Protein AF-A0ABD0YH45-F1 (afdb_monomer_lite)

Foldseek 3Di:
DDDDDDPDDPPPPPPPPPPVPVPPPLPDDADDDVLQVVLLVVLVVLQCVLPVDPAQDPSLVVSVVVLLCLLVVVPSPSVSSLVNRDLCNLLSSCVRPLVPDDLVSLVSSFDPVDPVRVVSSVVSVVVSVVVVPPDPD

Organism: NCBI:txid642074

Radius of gyration: 19.39 Å; chains: 1; bounding box: 60×41×47 Å

pLDDT: mean 80.05, std 20.3, range [32.75, 96.88]

InterPro domains:
  IPR021429 Mediator complex, subunit Med24, [PF11277] (23-126)
  IPR021429 Mediator complex, subunit Med24, [PTHR12898] (26-126)

Secondary structure (DSSP, 8-state):
------S-------------------SSPPPPHHHHHHHHHHHHHHHHHHHH-SS--HHHHHHHHHHHHHHHH-GGGHHHHTTT--HHHHHHHHHH-GGG--HHHHHHHS-TTSHHHHHHHHHHHHHHHHHHHS---

Sequence (137 aa):
MEDLVPAKLLQLEEGSLGIKVTSSASQYPPLQEPLLSALKSVFNAFSVIAEHTSYVSHHTYFVFKFLELIVTCGGDMARPLLQGMPNTLVRSLVRALPDMFTTDLVLRLYDLSSAAGRKATASDLCLLRNMALKPTI

Structure (mmCIF, N/CA/C/O backbone):
data_AF-A0ABD0YH45-F1
#
_entry.id   AF-A0ABD0YH45-F1
#
loop_
_atom_site.group_PDB
_atom_site.id
_atom_site.type_symbol
_atom_site.label_atom_id
_atom_site.label_alt_id
_atom_site.label_comp_id
_atom_site.label_asym_id
_atom_site.label_entity_id
_atom_site.label_seq_id
_atom_site.pdbx_PDB_ins_code
_atom_site.Cartn_x
_atom_site.Cartn_y
_atom_site.Cartn_z
_atom_site.occupancy
_atom_site.B_iso_or_equiv
_atom_site.auth_seq_id
_atom_site.auth_comp_id
_atom_site.auth_asym_id
_atom_site.auth_atom_id
_atom_site.pdbx_PDB_model_num
ATOM 1 N N . MET A 1 1 ? -46.310 -27.933 -24.860 1.00 40.69 1 MET A N 1
ATOM 2 C CA . MET A 1 1 ? -45.039 -28.536 -25.289 1.00 40.69 1 MET A CA 1
ATOM 3 C C . MET A 1 1 ? -44.074 -27.371 -25.459 1.00 40.69 1 MET A C 1
ATOM 5 O O . MET A 1 1 ? -44.198 -26.663 -26.445 1.00 40.69 1 MET A O 1
ATOM 9 N N . GLU A 1 2 ? -43.642 -26.847 -24.309 1.00 39.00 2 GLU A N 1
ATOM 10 C CA . GLU A 1 2 ? -42.241 -26.882 -23.822 1.00 39.00 2 GLU A CA 1
ATOM 11 C C . GLU A 1 2 ? -41.452 -25.689 -24.392 1.00 39.00 2 GLU A C 1
ATOM 13 O O . GLU A 1 2 ? -41.455 -25.486 -25.597 1.00 39.00 2 GLU A 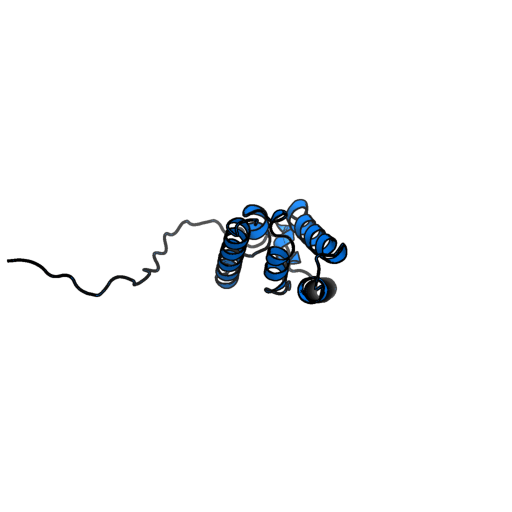O 1
ATOM 18 N N . ASP A 1 3 ? -40.736 -24.836 -23.668 1.00 35.41 3 ASP A N 1
ATOM 19 C CA . ASP A 1 3 ? -40.627 -24.451 -22.254 1.00 35.41 3 ASP A CA 1
ATOM 20 C C . ASP A 1 3 ? -39.802 -23.139 -22.312 1.00 35.41 3 ASP A C 1
ATOM 22 O O . ASP A 1 3 ? -38.792 -23.058 -23.007 1.00 35.41 3 ASP A O 1
ATOM 26 N N . LEU A 1 4 ? -40.360 -21.998 -21.912 1.00 46.38 4 LEU A N 1
ATOM 27 C CA . LEU A 1 4 ? -39.995 -21.269 -20.693 1.00 46.38 4 LEU A CA 1
ATOM 28 C C . LEU A 1 4 ? -38.475 -21.099 -20.446 1.00 46.38 4 LEU A C 1
ATOM 30 O O . LEU A 1 4 ? -37.843 -21.909 -19.777 1.00 46.38 4 LEU A O 1
ATOM 34 N N . VAL A 1 5 ? -37.909 -19.960 -20.863 1.00 46.41 5 VAL A N 1
ATOM 35 C CA . VAL A 1 5 ? -36.661 -19.437 -20.274 1.00 46.41 5 VAL A CA 1
ATOM 36 C C . VAL A 1 5 ? -36.899 -17.987 -19.837 1.00 46.41 5 VAL A C 1
ATOM 38 O O . VAL A 1 5 ? -36.938 -17.090 -20.681 1.00 46.41 5 VAL A O 1
ATOM 41 N N . PRO A 1 6 ? -37.114 -17.717 -18.536 1.00 44.69 6 PRO A N 1
ATOM 42 C CA . PRO A 1 6 ? -37.293 -16.362 -18.046 1.00 44.69 6 PRO A CA 1
ATOM 43 C C . PRO A 1 6 ? -35.947 -15.642 -17.922 1.00 44.69 6 PRO A C 1
ATOM 45 O O . PRO A 1 6 ? -35.009 -16.127 -17.293 1.00 44.69 6 PRO A O 1
ATOM 48 N N . ALA A 1 7 ? -35.892 -14.419 -18.452 1.00 47.69 7 ALA A N 1
ATOM 49 C CA . ALA A 1 7 ? -34.846 -13.440 -18.180 1.00 47.69 7 ALA A CA 1
ATOM 50 C C . ALA A 1 7 ? -34.957 -12.919 -16.735 1.00 47.69 7 ALA A C 1
ATOM 52 O O . ALA A 1 7 ? -35.408 -11.805 -16.485 1.00 47.69 7 ALA A O 1
ATOM 53 N N . LYS A 1 8 ? -34.573 -13.749 -15.769 1.00 48.56 8 LYS A N 1
ATOM 54 C CA . LYS A 1 8 ? -34.272 -13.370 -14.388 1.00 48.56 8 LYS A CA 1
ATOM 55 C C . LYS A 1 8 ? -33.302 -14.406 -13.848 1.00 48.56 8 LYS A C 1
ATOM 57 O O . LYS A 1 8 ? -33.746 -15.513 -13.597 1.00 48.56 8 LYS A O 1
ATOM 62 N N . LEU A 1 9 ? -32.023 -14.054 -13.700 1.00 47.03 9 LEU A N 1
ATOM 63 C CA . LEU A 1 9 ? -31.080 -14.635 -12.727 1.00 47.03 9 LEU A CA 1
ATOM 64 C C . LEU A 1 9 ? -29.681 -14.031 -12.925 1.00 47.03 9 LEU A C 1
ATOM 66 O O . LEU A 1 9 ? -28.788 -14.643 -13.489 1.00 47.03 9 LEU A O 1
ATOM 70 N N . LEU A 1 10 ? -29.507 -12.804 -12.439 1.00 46.94 10 LEU A N 1
ATOM 71 C CA . LEU A 1 10 ? -28.280 -12.367 -11.764 1.00 46.94 10 LEU A CA 1
ATOM 72 C C . LEU A 1 10 ? -28.707 -11.446 -10.610 1.00 46.94 10 LEU A C 1
ATOM 74 O O . LEU A 1 10 ? -28.294 -10.296 -10.501 1.00 46.94 10 LEU A O 1
ATOM 78 N N . GLN A 1 11 ? -29.615 -11.948 -9.770 1.00 38.66 11 GLN A N 1
ATOM 79 C CA . GLN A 1 11 ? -29.688 -11.488 -8.390 1.00 38.66 11 GLN A CA 1
ATOM 80 C C . GLN A 1 11 ? -28.586 -12.249 -7.662 1.00 38.66 11 GLN A C 1
ATOM 82 O O . GLN A 1 11 ? -28.653 -13.469 -7.535 1.00 38.66 11 GLN A O 1
ATOM 87 N N . LEU A 1 12 ? -27.540 -11.534 -7.256 1.00 39.97 12 LEU A N 1
ATOM 88 C CA . LEU A 1 12 ? -26.626 -12.024 -6.236 1.00 39.97 12 LEU A CA 1
ATOM 89 C C . LEU A 1 12 ? -27.455 -12.137 -4.956 1.00 39.97 12 LEU A C 1
ATOM 91 O O . LEU A 1 12 ? -27.700 -11.147 -4.273 1.00 39.97 12 LEU A O 1
ATOM 95 N N . GLU A 1 13 ? -27.978 -13.335 -4.722 1.00 35.81 13 GLU A N 1
ATOM 96 C CA . GLU A 1 13 ? -28.588 -13.736 -3.467 1.00 35.81 13 GLU A CA 1
ATOM 97 C C . GLU A 1 13 ? -27.547 -13.515 -2.365 1.00 35.81 13 GLU A C 1
ATOM 99 O O . GLU A 1 13 ? -26.462 -14.104 -2.382 1.00 35.81 13 GLU A O 1
ATOM 104 N N . GLU A 1 14 ? -27.854 -12.611 -1.434 1.00 44.06 14 GLU A N 1
ATOM 105 C CA . GLU A 1 14 ? -27.120 -12.434 -0.185 1.00 44.06 14 GLU A CA 1
ATOM 106 C C . GLU A 1 14 ? -27.368 -13.661 0.703 1.00 44.06 14 GLU A C 1
ATOM 108 O O . GLU A 1 14 ? -28.087 -13.631 1.699 1.00 44.06 14 GLU A O 1
ATOM 113 N N . GLY A 1 15 ? -26.773 -14.783 0.304 1.00 37.03 15 GLY A N 1
ATOM 114 C CA . GLY A 1 15 ? -26.679 -15.989 1.099 1.00 37.03 15 GLY A CA 1
ATOM 115 C C . GLY A 1 15 ? -25.715 -15.743 2.249 1.00 37.03 15 GLY A C 1
ATOM 116 O O . GLY A 1 15 ? -24.507 -15.948 2.124 1.00 37.03 15 GLY A O 1
ATOM 117 N N . SER A 1 16 ? -26.257 -15.306 3.385 1.00 44.78 16 SER A N 1
ATOM 118 C CA . SER A 1 16 ? -25.588 -15.389 4.681 1.00 44.78 16 SER A CA 1
ATOM 119 C C . SER A 1 16 ? -25.429 -16.865 5.055 1.00 44.78 16 SER A C 1
ATOM 121 O O . SER A 1 16 ? -26.200 -17.435 5.827 1.00 44.78 16 SER A O 1
ATOM 123 N N . LEU A 1 17 ? -24.422 -17.518 4.471 1.00 39.00 17 LEU A N 1
ATOM 124 C CA . LEU A 1 17 ? -23.867 -18.744 5.021 1.00 39.00 17 LEU A CA 1
ATOM 125 C C . LEU A 1 17 ? -23.136 -18.343 6.297 1.00 39.00 17 LEU A C 1
ATOM 127 O O . LEU A 1 17 ? -21.998 -17.874 6.274 1.00 39.00 17 LEU A O 1
ATOM 131 N N . GLY A 1 18 ? -23.848 -18.491 7.413 1.00 40.84 18 GLY A N 1
ATOM 132 C CA . GLY A 1 18 ? -23.343 -18.302 8.760 1.00 40.84 18 GLY A CA 1
ATOM 133 C C . GLY A 1 18 ? -22.238 -19.301 9.083 1.00 40.84 18 GLY A C 1
ATOM 134 O O . GLY A 1 18 ? -22.437 -20.242 9.843 1.00 40.84 18 GLY A O 1
ATOM 1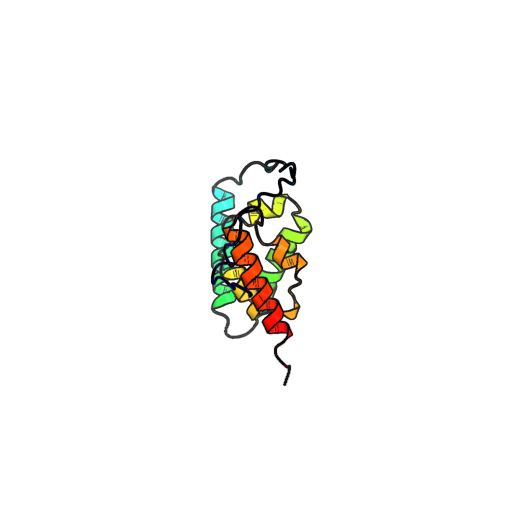35 N N . ILE A 1 19 ? -21.036 -19.055 8.569 1.00 40.84 19 ILE A N 1
ATOM 136 C CA . ILE A 1 19 ? -19.830 -19.416 9.295 1.00 40.84 19 ILE A CA 1
ATOM 137 C C . ILE A 1 19 ? -19.778 -18.414 10.438 1.00 40.84 19 ILE A C 1
ATOM 139 O O . ILE A 1 19 ? -19.453 -17.242 10.246 1.00 40.84 19 ILE A O 1
ATOM 143 N N . LYS A 1 20 ? -20.137 -18.871 11.639 1.00 33.94 20 LYS A N 1
ATOM 144 C CA . LYS A 1 20 ? -19.844 -18.168 12.887 1.00 33.94 20 LYS A CA 1
ATOM 145 C C . LYS A 1 20 ? -18.326 -18.183 13.070 1.00 33.94 20 LYS A C 1
ATOM 147 O O . LYS A 1 20 ? -17.795 -18.916 13.896 1.00 33.94 20 LYS A O 1
ATOM 152 N N . VAL A 1 21 ? -17.623 -17.400 12.250 1.00 39.56 21 VAL A N 1
ATOM 153 C CA . VAL A 1 21 ? -16.270 -16.961 12.550 1.00 39.56 21 VAL A CA 1
ATOM 154 C C . VAL A 1 21 ? -16.436 -16.204 13.849 1.00 39.56 21 VAL A C 1
ATOM 156 O O . VAL A 1 21 ? -17.101 -15.170 13.902 1.00 39.56 21 VAL A O 1
ATOM 159 N N . THR A 1 22 ? -15.914 -16.773 14.925 1.00 32.75 22 THR A N 1
ATOM 160 C CA . THR A 1 22 ? -15.639 -16.037 16.146 1.00 32.75 22 THR A CA 1
ATOM 161 C C . THR A 1 22 ? -14.700 -14.909 15.746 1.00 32.75 22 THR A C 1
ATOM 163 O O . THR A 1 22 ? -13.487 -15.089 15.694 1.00 32.75 22 THR A O 1
ATOM 166 N N . SER A 1 23 ? -15.265 -13.766 15.365 1.00 42.91 23 SER A N 1
ATOM 167 C CA . SER A 1 23 ? -14.530 -12.524 15.251 1.00 42.91 23 SER A CA 1
ATOM 168 C C . SER A 1 23 ? -14.067 -12.225 16.665 1.00 42.91 23 SER A C 1
ATOM 170 O O . SER A 1 23 ? -14.842 -11.727 17.485 1.00 42.91 23 SER A O 1
ATOM 172 N N . SER A 1 24 ? -12.833 -12.612 16.978 1.00 43.38 24 SER A N 1
ATOM 173 C CA . SER A 1 24 ? -12.090 -11.997 18.060 1.00 43.38 24 SER A CA 1
ATOM 174 C C . SER A 1 24 ? -12.141 -10.501 17.775 1.00 43.38 24 SER A C 1
ATOM 176 O O . SER A 1 24 ? -11.489 -9.995 16.862 1.00 43.38 24 SER A O 1
ATOM 178 N N . ALA A 1 25 ? -13.031 -9.804 18.482 1.00 50.25 25 ALA A N 1
ATOM 179 C CA . ALA A 1 25 ? -13.026 -8.357 18.523 1.00 50.25 25 ALA A CA 1
ATOM 180 C C . ALA A 1 25 ? -11.578 -7.948 18.794 1.00 50.25 25 ALA A C 1
ATOM 182 O O . ALA A 1 25 ? -10.968 -8.500 19.710 1.00 50.25 25 ALA A O 1
ATOM 183 N N . SER A 1 26 ? -11.031 -7.092 17.924 1.00 53.41 26 SER A N 1
ATOM 184 C CA . SER A 1 26 ? -9.631 -6.664 17.921 1.00 53.41 26 SER A CA 1
ATOM 185 C C . SER A 1 26 ? -9.115 -6.547 19.356 1.00 53.41 26 SER A C 1
ATOM 187 O O . SER A 1 26 ? -9.522 -5.643 20.081 1.00 53.41 26 SER A O 1
ATOM 189 N N . GLN A 1 27 ? -8.262 -7.487 19.779 1.00 55.59 27 GLN A N 1
ATOM 190 C CA . GLN A 1 27 ? -7.746 -7.590 21.155 1.00 55.59 27 GLN A CA 1
ATOM 191 C C . GLN A 1 27 ? -6.827 -6.419 21.539 1.00 55.59 27 GLN A C 1
ATOM 193 O O . GLN A 1 27 ? -6.278 -6.384 22.638 1.00 55.59 27 GLN A O 1
ATOM 198 N N . TYR A 1 28 ? -6.663 -5.457 20.634 1.00 59.09 28 TYR A N 1
ATOM 199 C CA . TYR A 1 28 ? -5.699 -4.386 20.737 1.00 59.09 28 TYR A CA 1
ATOM 200 C C . TYR A 1 28 ? -6.401 -3.041 20.886 1.00 59.09 28 TYR A C 1
ATOM 202 O O . TYR A 1 28 ? -7.303 -2.732 20.096 1.00 59.09 28 TYR A O 1
ATOM 210 N N . PRO A 1 29 ? -5.999 -2.239 21.889 1.00 67.38 29 PRO A N 1
ATOM 211 C CA . PRO A 1 29 ? -6.553 -0.914 22.088 1.00 67.38 29 PRO A CA 1
ATOM 212 C C . PRO A 1 29 ? -6.309 -0.045 20.844 1.00 67.38 29 PRO A C 1
ATOM 214 O O . PRO A 1 29 ? -5.284 -0.199 20.171 1.00 67.38 29 PRO A O 1
ATOM 217 N N . PRO A 1 30 ? -7.240 0.867 20.522 1.00 71.50 30 PRO A N 1
ATOM 218 C CA . PRO A 1 30 ? -7.080 1.770 19.393 1.00 71.50 30 PRO A CA 1
ATOM 219 C C . PRO A 1 30 ? -5.824 2.634 19.565 1.00 71.50 30 PRO A C 1
ATOM 221 O O . PRO A 1 30 ? -5.466 3.029 20.677 1.00 71.50 30 PRO A O 1
ATOM 224 N N . LEU A 1 31 ? -5.159 2.936 18.448 1.00 80.50 31 LEU A N 1
ATOM 225 C CA . LEU A 1 31 ? -3.997 3.823 18.427 1.00 80.50 31 LEU A CA 1
ATOM 226 C C . LEU A 1 31 ? -4.357 5.213 18.953 1.00 80.50 31 LEU A C 1
ATOM 228 O O . LEU A 1 31 ? -5.384 5.783 18.587 1.00 80.50 31 LEU A O 1
ATOM 232 N N . GLN A 1 32 ? -3.477 5.774 19.780 1.00 86.12 32 GLN A N 1
ATOM 233 C CA . GLN A 1 32 ? -3.648 7.125 20.304 1.00 86.12 32 GLN A CA 1
ATOM 234 C C . GLN A 1 32 ? -3.398 8.188 19.220 1.00 86.12 32 GLN A C 1
ATOM 236 O O . GLN A 1 32 ? -2.567 8.011 18.324 1.00 86.12 32 GLN A O 1
ATOM 241 N N . GLU A 1 33 ? -4.092 9.322 19.346 1.00 83.25 33 GLU A N 1
ATOM 242 C CA . GLU A 1 33 ? -4.092 10.442 18.394 1.00 83.25 33 GLU A CA 1
ATOM 243 C C . GLU A 1 33 ? -2.713 10.942 17.915 1.00 83.25 33 GLU A C 1
ATOM 245 O O . GLU A 1 33 ? -2.584 11.152 16.704 1.00 83.25 33 GLU A O 1
ATOM 250 N N . PRO A 1 34 ? -1.660 11.098 18.753 1.00 88.31 34 PRO A N 1
ATOM 251 C CA . PRO A 1 34 ? -0.384 11.605 18.244 1.00 88.31 34 PRO A CA 1
ATOM 252 C C . PRO A 1 34 ? 0.292 10.614 17.288 1.00 88.31 34 PRO A C 1
ATOM 254 O O . PRO A 1 34 ? 0.844 11.017 16.265 1.00 88.31 34 PRO A O 1
ATOM 257 N N . LEU A 1 35 ? 0.198 9.312 17.568 1.00 89.06 35 LEU A N 1
ATOM 258 C CA . LEU A 1 35 ? 0.796 8.282 16.722 1.00 89.06 35 LEU A CA 1
ATOM 259 C C . LEU A 1 35 ? -0.015 8.071 15.439 1.00 89.06 35 LEU A C 1
ATOM 261 O O . LEU A 1 35 ? 0.556 7.996 14.354 1.00 89.06 35 LEU A O 1
ATOM 265 N N . LEU A 1 36 ? -1.345 8.032 15.544 1.00 89.69 36 LEU A N 1
ATOM 266 C CA . LEU A 1 36 ? -2.216 7.878 14.380 1.00 89.69 36 LEU A CA 1
ATOM 267 C C . LEU A 1 36 ? -2.058 9.045 13.390 1.00 89.69 36 LEU A C 1
ATOM 269 O O . LEU A 1 36 ? -1.993 8.831 12.180 1.00 89.69 36 LEU A O 1
ATOM 273 N N . SER A 1 37 ? -1.972 10.278 13.896 1.00 91.06 37 SER A N 1
ATOM 274 C CA . SER A 1 37 ? -1.764 11.474 13.072 1.00 91.06 37 SER A CA 1
ATOM 275 C C . SER A 1 37 ? -0.393 11.474 12.382 1.00 91.06 37 SER A C 1
ATOM 277 O O . SER A 1 37 ? -0.290 11.751 11.179 1.00 91.06 37 SER A O 1
ATOM 279 N N . ALA A 1 38 ? 0.657 11.076 13.107 1.00 93.50 38 ALA A N 1
ATOM 280 C CA . ALA A 1 38 ? 1.993 10.925 12.541 1.00 93.50 38 ALA A CA 1
ATOM 281 C C . ALA A 1 38 ? 2.019 9.863 11.429 1.00 93.50 38 ALA A C 1
ATOM 283 O O . ALA A 1 38 ? 2.525 10.132 10.342 1.00 93.50 38 ALA A O 1
ATOM 284 N N . LEU A 1 39 ? 1.403 8.695 11.651 1.00 93.25 39 LEU A N 1
ATOM 285 C CA . LEU A 1 39 ? 1.313 7.6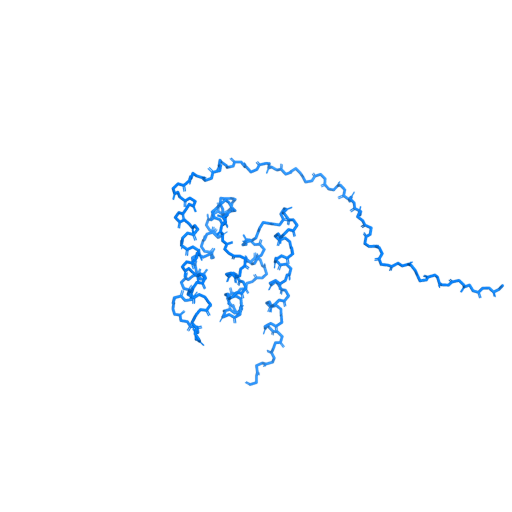29 10.647 1.00 93.25 39 LEU A CA 1
ATOM 286 C C . LEU A 1 39 ? 0.571 8.080 9.388 1.00 93.25 39 LEU A C 1
ATOM 288 O O . LEU A 1 39 ? 1.061 7.864 8.284 1.00 93.25 39 LEU A O 1
ATOM 292 N N . LYS A 1 40 ? -0.562 8.776 9.531 1.00 93.44 40 LYS A N 1
ATOM 293 C CA . LYS A 1 40 ? -1.281 9.357 8.384 1.00 93.44 40 LYS A CA 1
ATOM 294 C C . LYS A 1 40 ? -0.397 10.313 7.584 1.00 93.44 40 LYS A C 1
ATOM 296 O O . LYS A 1 40 ? -0.378 10.249 6.358 1.00 93.44 40 LYS A O 1
ATOM 301 N N . SER A 1 41 ? 0.367 11.164 8.267 1.00 94.44 41 SER A N 1
ATOM 302 C CA . SER A 1 41 ? 1.308 12.087 7.616 1.00 94.44 41 SER A CA 1
ATOM 303 C C . SER A 1 41 ? 2.403 11.336 6.854 1.00 94.44 41 SER A C 1
ATOM 305 O O . SER A 1 41 ? 2.709 11.681 5.713 1.00 94.44 41 SER A O 1
ATOM 307 N N . VAL A 1 42 ? 2.933 10.261 7.441 1.00 95.44 42 VAL A N 1
ATOM 308 C CA . VAL A 1 42 ? 3.912 9.376 6.797 1.00 95.44 42 VAL A CA 1
ATOM 309 C C . VAL A 1 42 ? 3.315 8.694 5.561 1.00 95.44 42 VAL A C 1
ATOM 311 O O . VAL A 1 42 ? 3.917 8.744 4.491 1.00 95.44 42 VAL A O 1
ATOM 314 N N . PHE A 1 43 ? 2.113 8.120 5.652 1.00 95.25 43 PHE A N 1
ATOM 315 C CA . PHE A 1 43 ? 1.467 7.466 4.509 1.00 95.25 43 PHE A CA 1
ATOM 316 C C . PHE A 1 43 ? 1.103 8.442 3.384 1.00 95.25 43 PHE A C 1
ATOM 318 O O . PHE A 1 43 ? 1.177 8.084 2.205 1.00 95.25 43 PHE A O 1
ATOM 325 N N . ASN A 1 44 ? 0.762 9.687 3.718 1.00 94.31 44 ASN A N 1
ATOM 326 C CA . ASN A 1 44 ? 0.567 10.738 2.723 1.00 94.31 44 ASN A CA 1
ATOM 327 C C . ASN A 1 44 ? 1.883 11.076 2.011 1.00 94.31 44 ASN A C 1
ATOM 329 O O . ASN A 1 44 ? 1.909 11.132 0.783 1.00 94.31 44 ASN A O 1
ATOM 333 N N . ALA A 1 45 ? 2.991 11.210 2.747 1.00 94.06 45 ALA A N 1
ATOM 334 C CA . ALA A 1 45 ? 4.312 11.405 2.144 1.00 94.06 45 ALA A CA 1
ATOM 335 C C . ALA A 1 45 ? 4.711 10.221 1.243 1.00 94.06 45 ALA A C 1
ATOM 337 O O . ALA A 1 45 ? 5.235 10.415 0.148 1.00 94.06 45 ALA A O 1
ATOM 338 N N . PHE A 1 46 ? 4.401 8.991 1.654 1.00 95.19 46 PHE A N 1
ATOM 339 C CA . PHE A 1 46 ? 4.614 7.799 0.833 1.00 95.19 46 PHE A CA 1
ATOM 340 C C . PHE A 1 46 ? 3.772 7.788 -0.438 1.00 95.19 46 PHE A C 1
ATOM 342 O O . PHE A 1 46 ? 4.266 7.367 -1.479 1.00 95.19 46 PHE A O 1
ATOM 349 N N . SER A 1 47 ? 2.533 8.277 -0.376 1.00 92.94 47 SER A N 1
ATOM 350 C CA . SER A 1 47 ? 1.668 8.398 -1.555 1.00 92.94 47 SER A CA 1
ATOM 351 C C . SER A 1 47 ? 2.253 9.383 -2.556 1.00 92.94 47 SER A C 1
ATOM 353 O O . SER A 1 47 ? 2.330 9.065 -3.737 1.00 92.94 47 SER A O 1
ATOM 355 N N . VAL A 1 48 ? 2.797 10.508 -2.079 1.00 92.00 48 VAL A N 1
ATOM 356 C CA . VAL A 1 48 ? 3.514 11.460 -2.937 1.00 92.00 48 VAL A CA 1
ATOM 357 C C . VAL A 1 48 ? 4.712 10.788 -3.619 1.00 92.00 48 VAL A C 1
ATOM 359 O O . VAL A 1 48 ? 4.881 10.910 -4.829 1.00 92.00 48 VAL A O 1
ATOM 362 N N . ILE A 1 49 ? 5.515 10.021 -2.878 1.00 91.12 49 ILE A N 1
ATOM 363 C CA . ILE A 1 49 ? 6.666 9.293 -3.439 1.00 91.12 49 ILE A CA 1
ATOM 364 C C . ILE A 1 49 ? 6.216 8.249 -4.475 1.00 91.12 49 ILE A C 1
ATOM 366 O O . ILE A 1 49 ? 6.822 8.130 -5.541 1.00 91.12 49 ILE A O 1
ATOM 370 N N . ALA A 1 50 ? 5.163 7.487 -4.179 1.00 89.38 50 ALA A N 1
ATOM 371 C CA . ALA A 1 50 ? 4.667 6.427 -5.052 1.00 89.38 50 ALA A CA 1
ATOM 372 C C . ALA A 1 50 ? 3.977 6.960 -6.321 1.00 89.38 50 ALA A C 1
ATOM 374 O O . ALA A 1 50 ? 4.017 6.289 -7.348 1.00 89.38 50 ALA A O 1
ATOM 375 N N . GLU A 1 51 ? 3.354 8.141 -6.266 1.00 86.50 51 GLU A N 1
ATOM 376 C CA . GLU A 1 51 ? 2.599 8.725 -7.383 1.00 86.50 51 GLU A CA 1
ATOM 377 C C . GLU A 1 51 ? 3.436 9.667 -8.265 1.00 86.50 51 GLU A C 1
ATOM 379 O O . GLU A 1 51 ? 3.248 9.680 -9.480 1.00 86.50 51 GLU A O 1
ATOM 384 N N . HIS A 1 52 ? 4.365 10.445 -7.696 1.00 73.62 52 HIS A N 1
ATOM 385 C CA . HIS A 1 52 ? 5.085 11.491 -8.440 1.00 73.62 52 HIS A CA 1
ATOM 386 C C . HIS A 1 52 ? 6.401 11.044 -9.078 1.00 73.62 52 HIS A C 1
ATOM 388 O O . HIS A 1 52 ? 6.989 11.803 -9.853 1.00 73.62 52 HIS A O 1
ATOM 394 N N . THR A 1 53 ? 6.889 9.839 -8.782 1.00 63.59 53 THR A N 1
ATOM 395 C CA . THR A 1 53 ? 8.154 9.388 -9.367 1.00 63.59 53 THR A CA 1
ATOM 396 C C . THR A 1 53 ? 7.888 8.765 -10.740 1.00 63.59 53 THR A C 1
ATOM 398 O O . THR A 1 53 ? 7.305 7.690 -10.842 1.00 63.59 53 THR A O 1
ATOM 401 N N . SER A 1 54 ? 8.318 9.443 -11.812 1.00 70.50 54 SER A N 1
ATOM 402 C CA . SER A 1 54 ? 8.181 8.983 -13.209 1.00 70.50 54 SER A CA 1
ATOM 403 C C . SER A 1 54 ? 8.964 7.702 -13.520 1.00 70.50 54 SER A C 1
ATOM 405 O O . SER A 1 54 ? 8.755 7.073 -14.556 1.00 70.50 54 SER A O 1
ATOM 407 N N . TYR A 1 55 ? 9.854 7.312 -12.612 1.00 80.50 55 TYR A N 1
ATOM 408 C CA . TYR A 1 55 ? 10.636 6.089 -12.631 1.00 80.50 55 TYR A CA 1
ATOM 409 C C . TYR A 1 55 ? 10.605 5.437 -11.248 1.00 80.50 55 TYR A C 1
ATOM 411 O O . TYR A 1 55 ? 10.425 6.094 -10.225 1.00 80.50 55 TYR A O 1
ATOM 419 N N . VAL A 1 56 ? 10.824 4.129 -11.198 1.00 86.25 56 VAL A N 1
ATOM 420 C CA . VAL A 1 56 ? 10.968 3.416 -9.928 1.00 86.25 56 VAL A CA 1
ATOM 421 C C . VAL A 1 56 ? 12.286 3.843 -9.277 1.00 86.25 56 VAL A C 1
ATOM 423 O O . VAL A 1 56 ? 13.357 3.619 -9.838 1.00 86.25 56 VAL A O 1
ATOM 426 N N . SER A 1 57 ? 12.220 4.467 -8.099 1.00 89.31 57 SER A N 1
ATOM 427 C CA . SER A 1 57 ? 13.402 4.926 -7.358 1.00 89.31 57 SER A CA 1
ATOM 428 C C . SER A 1 57 ? 13.610 4.140 -6.063 1.00 89.31 57 SER A C 1
ATOM 430 O O . SER A 1 57 ? 12.707 3.457 -5.580 1.00 89.31 57 SER A O 1
ATOM 432 N N . HIS A 1 58 ? 14.784 4.288 -5.441 1.00 91.62 58 HIS A N 1
ATOM 433 C CA . HIS A 1 58 ? 15.065 3.731 -4.110 1.00 91.62 58 HIS A CA 1
ATOM 434 C C . HIS A 1 58 ? 14.044 4.178 -3.051 1.00 91.62 58 HIS A C 1
ATOM 436 O O . HIS A 1 58 ? 13.738 3.415 -2.139 1.00 91.62 58 HIS A O 1
ATOM 442 N N . HIS A 1 59 ? 13.464 5.374 -3.194 1.00 91.50 59 HIS A N 1
ATOM 443 C CA . HIS A 1 59 ? 12.403 5.844 -2.305 1.00 91.50 59 HIS A CA 1
ATOM 444 C C . HIS A 1 59 ? 11.122 5.018 -2.470 1.00 91.50 59 HIS A C 1
ATOM 446 O O . HIS A 1 59 ? 10.499 4.658 -1.478 1.00 91.50 59 HIS A O 1
ATOM 452 N N . THR A 1 60 ? 10.760 4.641 -3.699 1.00 92.75 60 THR A N 1
ATOM 453 C CA . THR A 1 60 ? 9.619 3.752 -3.971 1.00 92.75 60 THR A CA 1
ATOM 454 C C . THR A 1 60 ? 9.830 2.372 -3.340 1.00 92.75 60 THR A C 1
ATOM 456 O O . THR A 1 60 ? 8.929 1.845 -2.688 1.00 92.75 60 THR A O 1
ATOM 459 N N . TYR A 1 61 ? 11.042 1.814 -3.458 1.00 94.56 61 TYR A N 1
ATOM 460 C CA . TYR A 1 61 ? 11.405 0.557 -2.792 1.00 94.56 61 TYR A CA 1
ATOM 461 C C . TYR A 1 61 ? 11.350 0.670 -1.268 1.00 94.56 61 TYR A C 1
ATOM 463 O O . TYR A 1 61 ? 10.866 -0.247 -0.609 1.00 94.56 61 TYR A O 1
ATOM 471 N N . PHE A 1 62 ? 11.811 1.788 -0.703 1.00 95.56 62 PHE A N 1
ATOM 472 C CA . PHE A 1 62 ? 11.728 2.035 0.733 1.00 95.56 62 PHE A CA 1
ATOM 473 C C . PHE A 1 62 ? 10.278 2.015 1.223 1.00 95.56 62 PHE A C 1
ATOM 475 O O . PHE A 1 62 ? 9.979 1.333 2.199 1.00 95.56 62 PHE A O 1
ATOM 482 N N . VAL A 1 63 ? 9.369 2.699 0.520 1.00 95.69 63 VAL A N 1
ATOM 483 C CA . VAL A 1 63 ? 7.938 2.698 0.855 1.00 95.69 63 VAL A CA 1
ATOM 484 C C . VAL A 1 63 ? 7.379 1.275 0.847 1.00 95.69 63 VAL A C 1
ATOM 486 O O . VAL A 1 63 ? 6.724 0.866 1.806 1.00 95.69 63 VAL A O 1
ATOM 489 N N . PHE A 1 64 ? 7.673 0.500 -0.201 1.00 95.94 64 PHE A N 1
ATOM 490 C CA . PHE A 1 64 ? 7.269 -0.904 -0.271 1.00 95.94 64 PHE A CA 1
ATOM 491 C C . PHE A 1 64 ? 7.804 -1.706 0.924 1.00 95.94 64 PHE A C 1
ATOM 493 O O . PHE A 1 64 ? 7.033 -2.365 1.620 1.00 95.94 64 PHE A O 1
ATOM 500 N N . LYS A 1 65 ? 9.111 -1.617 1.198 1.00 96.56 65 LYS A N 1
ATOM 501 C CA . LYS A 1 65 ? 9.760 -2.366 2.283 1.00 96.56 65 LYS A CA 1
ATOM 502 C C . LYS A 1 65 ? 9.237 -1.982 3.656 1.00 96.56 65 LYS A C 1
ATOM 504 O O . LYS A 1 65 ? 9.099 -2.847 4.513 1.00 96.56 65 LYS A O 1
ATOM 509 N N . PHE A 1 66 ? 8.891 -0.718 3.856 1.00 95.62 66 PHE A N 1
ATOM 510 C CA . PHE A 1 66 ? 8.262 -0.267 5.086 1.00 95.62 66 PHE A CA 1
ATOM 511 C C . PHE A 1 66 ? 6.894 -0.933 5.302 1.00 95.62 66 PHE A C 1
ATOM 513 O O . PHE A 1 66 ? 6.632 -1.463 6.381 1.00 95.62 66 PHE A O 1
ATOM 520 N N . LEU A 1 67 ? 6.039 -0.959 4.273 1.00 95.06 67 LEU A N 1
ATOM 521 C CA . LEU A 1 67 ? 4.724 -1.604 4.355 1.00 95.06 67 LEU A CA 1
ATOM 522 C C . LEU A 1 67 ? 4.836 -3.123 4.538 1.00 95.06 67 LEU A C 1
ATOM 524 O O . LEU A 1 67 ? 4.136 -3.689 5.376 1.00 95.06 67 LEU A O 1
ATOM 528 N N . GLU A 1 68 ? 5.747 -3.769 3.807 1.00 95.38 68 GLU A N 1
ATOM 529 C CA . GLU A 1 68 ? 6.056 -5.195 3.957 1.00 95.38 68 GLU A CA 1
ATOM 530 C C . GLU A 1 68 ? 6.500 -5.523 5.389 1.00 95.38 68 GLU A C 1
ATOM 532 O O . GLU A 1 68 ? 6.045 -6.510 5.973 1.00 95.38 68 GLU A O 1
ATOM 537 N N . LEU A 1 69 ? 7.344 -4.678 5.986 1.00 94.81 69 LEU A N 1
ATOM 538 C CA . LEU A 1 69 ? 7.830 -4.869 7.347 1.00 94.81 69 LEU A CA 1
ATOM 539 C C . LEU A 1 69 ? 6.702 -4.743 8.377 1.00 94.81 69 LEU A C 1
ATOM 541 O O . LEU A 1 69 ? 6.625 -5.567 9.287 1.00 94.81 69 LEU A O 1
ATOM 545 N N . ILE A 1 70 ? 5.788 -3.777 8.212 1.00 92.94 70 ILE A N 1
ATOM 546 C CA . ILE A 1 70 ? 4.621 -3.629 9.097 1.00 92.94 70 ILE A CA 1
ATOM 547 C C . ILE A 1 70 ? 3.801 -4.918 9.133 1.00 92.94 70 ILE A C 1
ATOM 549 O O . ILE A 1 70 ? 3.468 -5.398 10.213 1.00 92.94 70 ILE A O 1
ATOM 553 N N . VAL A 1 71 ? 3.486 -5.499 7.976 1.00 92.50 71 VAL A N 1
ATOM 554 C CA . VAL A 1 71 ? 2.627 -6.694 7.918 1.00 92.50 71 VAL A CA 1
ATOM 555 C C . VAL A 1 71 ? 3.362 -7.997 8.216 1.00 92.50 71 VAL A C 1
ATOM 557 O O . VAL A 1 71 ? 2.727 -8.993 8.557 1.00 92.50 71 VAL A O 1
ATOM 560 N N . THR A 1 72 ? 4.688 -8.019 8.084 1.00 90.31 72 THR A N 1
ATOM 561 C CA . THR A 1 72 ? 5.501 -9.209 8.371 1.00 90.31 72 THR A CA 1
ATOM 562 C C . THR A 1 72 ? 5.870 -9.288 9.848 1.00 90.31 72 THR A C 1
ATOM 564 O O . THR A 1 72 ? 5.799 -10.363 10.434 1.00 90.31 72 THR A O 1
ATOM 567 N N . CYS A 1 73 ? 6.211 -8.160 10.473 1.00 88.81 73 CYS A N 1
ATOM 568 C CA . CYS A 1 73 ? 6.568 -8.108 11.892 1.00 88.81 73 CYS A CA 1
ATOM 569 C C . CYS A 1 73 ? 5.368 -7.824 12.802 1.00 88.81 73 CYS A C 1
ATOM 571 O O . CYS A 1 73 ? 5.377 -8.222 13.963 1.00 88.81 73 CYS A O 1
ATOM 573 N N . GLY A 1 74 ? 4.352 -7.117 12.304 1.00 81.62 74 GLY A N 1
ATOM 574 C CA . GLY A 1 74 ? 3.246 -6.630 13.126 1.00 81.62 74 GLY A CA 1
ATOM 575 C C . GLY A 1 74 ? 2.195 -7.681 13.471 1.00 81.62 74 GLY A C 1
ATOM 576 O O . GLY A 1 74 ? 1.486 -7.497 14.455 1.00 81.62 74 GLY A O 1
ATOM 577 N N . GLY A 1 75 ? 2.068 -8.767 12.700 1.00 82.00 75 GLY A N 1
ATOM 578 C CA . GLY A 1 75 ? 1.010 -9.763 12.911 1.00 82.00 75 GLY A CA 1
ATOM 579 C C . GLY A 1 75 ? -0.368 -9.098 13.027 1.00 82.00 75 GLY A C 1
ATOM 580 O O . GLY A 1 75 ? -0.759 -8.305 12.168 1.00 82.00 75 GLY A O 1
ATOM 581 N N . ASP A 1 76 ? -1.073 -9.342 14.130 1.00 79.31 76 ASP A N 1
ATOM 582 C CA . ASP A 1 76 ? -2.390 -8.744 14.380 1.00 79.31 76 ASP A CA 1
ATOM 583 C C . ASP A 1 76 ? -2.342 -7.231 14.686 1.00 79.31 76 ASP A C 1
ATOM 585 O O . ASP A 1 76 ? -3.315 -6.515 14.435 1.00 79.31 76 ASP A O 1
ATOM 589 N N . MET A 1 77 ? -1.192 -6.706 15.134 1.00 82.94 77 MET A N 1
ATOM 590 C CA . MET A 1 77 ? -0.964 -5.269 15.359 1.00 82.94 77 MET A CA 1
ATOM 591 C C . MET A 1 77 ? -0.747 -4.476 14.069 1.00 82.94 77 MET A C 1
ATOM 593 O O . MET A 1 77 ? -0.785 -3.245 14.090 1.00 82.94 77 MET A O 1
ATOM 597 N N . ALA A 1 78 ? -0.552 -5.147 12.932 1.00 87.31 78 ALA A N 1
ATOM 598 C CA . ALA A 1 78 ? -0.400 -4.470 11.650 1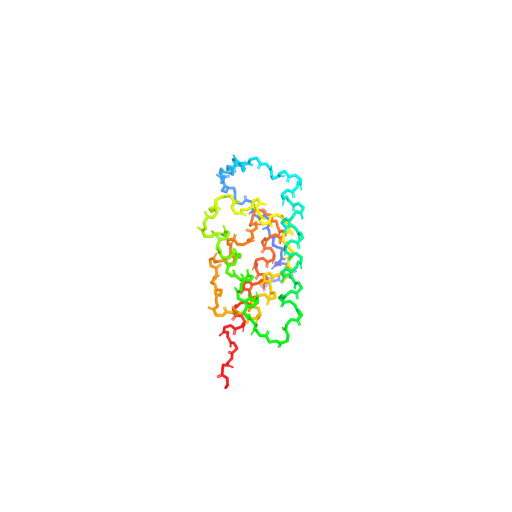.00 87.31 78 ALA A CA 1
ATOM 599 C C . ALA A 1 78 ? -1.681 -3.721 11.251 1.00 87.31 78 ALA A C 1
ATOM 601 O O . ALA A 1 78 ? -1.614 -2.616 10.716 1.00 87.31 78 ALA A O 1
ATOM 602 N N . ARG A 1 79 ? -2.861 -4.285 11.548 1.00 85.25 79 ARG A N 1
ATOM 603 C CA . ARG A 1 79 ? -4.137 -3.710 11.095 1.00 85.25 79 ARG A CA 1
ATOM 604 C C . ARG A 1 79 ? -4.410 -2.333 11.695 1.00 85.25 79 ARG A C 1
ATOM 606 O O . ARG A 1 79 ? -4.703 -1.437 10.908 1.00 85.25 79 ARG A O 1
ATOM 613 N N . PRO A 1 80 ? -4.292 -2.115 13.024 1.00 86.25 80 PRO A N 1
ATOM 614 C CA . PRO A 1 80 ? -4.403 -0.774 13.585 1.00 86.25 80 PRO A CA 1
ATOM 615 C C . PRO A 1 80 ? -3.397 0.206 12.967 1.00 86.25 80 PRO A C 1
ATOM 617 O O . PRO A 1 80 ? -3.767 1.333 12.661 1.00 86.25 80 PRO A O 1
ATOM 620 N N . LEU A 1 81 ? -2.148 -0.212 12.726 1.00 88.12 81 LEU A N 1
ATOM 621 C CA . LEU A 1 81 ? -1.101 0.671 12.188 1.00 88.12 81 LEU A CA 1
ATOM 622 C C . LEU A 1 81 ? -1.372 1.132 10.755 1.00 88.12 81 LEU A C 1
ATOM 624 O O . LEU A 1 81 ? -1.001 2.243 10.386 1.00 88.12 81 LEU A O 1
ATOM 628 N N . LEU A 1 82 ? -2.034 0.299 9.956 1.00 89.31 82 LEU A N 1
ATOM 629 C CA . LEU A 1 82 ? -2.432 0.633 8.590 1.00 89.31 82 LEU A CA 1
ATOM 630 C C . LEU A 1 82 ? -3.716 1.482 8.537 1.00 89.31 82 LEU A C 1
ATOM 632 O O . LEU A 1 82 ? -4.105 1.942 7.459 1.00 89.31 82 LEU A O 1
ATOM 636 N N . GLN A 1 83 ? -4.371 1.739 9.680 1.00 83.31 83 GLN A N 1
ATOM 637 C CA . GLN A 1 83 ? -5.534 2.626 9.738 1.00 83.31 83 GLN A CA 1
ATOM 638 C C . GLN A 1 83 ? -5.113 4.055 9.381 1.00 83.31 83 GLN A C 1
ATOM 640 O O . GLN A 1 83 ? -4.408 4.732 10.124 1.00 83.31 83 GLN A O 1
ATOM 645 N N . GLY A 1 84 ? -5.575 4.534 8.226 1.00 83.50 84 GLY A N 1
ATOM 646 C CA . GLY A 1 84 ? -5.227 5.856 7.702 1.00 83.50 84 GLY A CA 1
ATOM 647 C C . GLY A 1 84 ? -4.275 5.836 6.509 1.00 83.50 84 GLY A C 1
ATOM 648 O O . GLY A 1 84 ? -3.926 6.904 6.014 1.00 83.50 84 GLY A O 1
ATOM 649 N N . MET A 1 85 ? -3.895 4.656 6.016 1.00 90.94 85 MET A N 1
ATOM 650 C CA . MET A 1 85 ? -3.218 4.534 4.730 1.00 90.94 85 MET A CA 1
ATOM 651 C C . MET A 1 85 ? -4.159 4.951 3.579 1.00 90.94 85 MET A C 1
ATOM 653 O O . MET A 1 85 ? -5.295 4.470 3.513 1.00 90.94 85 MET A O 1
ATOM 657 N N . PRO A 1 86 ? -3.718 5.815 2.646 1.00 90.69 86 PRO A N 1
ATOM 658 C CA . PRO A 1 86 ? -4.492 6.146 1.456 1.00 90.69 86 PRO A CA 1
ATOM 659 C C . PRO A 1 86 ? -4.753 4.915 0.582 1.00 90.69 86 PRO A C 1
ATOM 661 O O . PRO A 1 86 ? -3.845 4.140 0.285 1.00 90.69 86 PRO A O 1
ATOM 664 N N . ASN A 1 87 ? -5.992 4.763 0.105 1.00 85.00 87 ASN A N 1
ATOM 665 C CA . ASN A 1 87 ? -6.393 3.619 -0.728 1.00 85.00 87 ASN A CA 1
ATOM 666 C C . ASN A 1 87 ? -5.661 3.554 -2.082 1.00 85.00 87 ASN A C 1
ATOM 668 O O . ASN A 1 87 ? -5.694 2.517 -2.740 1.00 85.00 87 ASN A O 1
ATOM 672 N N . THR A 1 88 ? -5.025 4.646 -2.518 1.00 90.81 88 THR A N 1
ATOM 673 C CA . THR A 1 88 ? -4.246 4.696 -3.762 1.00 90.81 88 THR A CA 1
ATOM 674 C C . THR A 1 88 ? -2.817 4.196 -3.588 1.00 90.81 88 THR A C 1
ATOM 676 O O . THR A 1 88 ? -2.224 3.765 -4.572 1.00 90.81 88 THR A O 1
ATOM 679 N N . LEU A 1 89 ? -2.272 4.188 -2.365 1.00 93.81 89 LEU A N 1
ATOM 680 C CA . LEU A 1 89 ? -0.857 3.902 -2.126 1.00 93.81 89 LEU A CA 1
ATOM 681 C C . LEU A 1 89 ? -0.463 2.499 -2.597 1.00 93.81 89 LEU A C 1
ATOM 683 O O . LEU A 1 89 ? 0.464 2.349 -3.392 1.00 93.81 89 LEU A O 1
ATOM 687 N N . VAL A 1 90 ? -1.192 1.473 -2.149 1.00 94.38 90 VAL A N 1
ATOM 688 C CA . VAL A 1 90 ? -0.920 0.075 -2.527 1.00 94.38 90 VAL A CA 1
ATOM 689 C C . VAL A 1 90 ? -1.045 -0.100 -4.036 1.00 94.38 90 VAL A C 1
ATOM 691 O O . VAL A 1 90 ? -0.138 -0.635 -4.664 1.00 94.38 90 VAL A O 1
ATOM 694 N N . ARG A 1 91 ? -2.105 0.440 -4.644 1.00 93.56 91 ARG A N 1
ATOM 695 C CA . ARG A 1 91 ? -2.290 0.434 -6.097 1.00 93.56 91 ARG A CA 1
ATOM 696 C C . ARG A 1 91 ? -1.114 1.051 -6.849 1.00 93.56 91 ARG A C 1
ATOM 698 O O . ARG A 1 91 ? -0.668 0.481 -7.843 1.00 93.56 91 ARG A O 1
ATOM 705 N N . SER A 1 92 ? -0.638 2.216 -6.417 1.00 93.75 92 SER A N 1
ATOM 706 C CA . SER A 1 92 ? 0.496 2.904 -7.041 1.00 93.75 92 SER A CA 1
ATOM 707 C C . SER A 1 92 ? 1.768 2.064 -6.940 1.00 93.75 92 SER A C 1
ATOM 709 O O . SER A 1 92 ? 2.480 1.903 -7.930 1.00 93.75 92 SER A O 1
ATOM 711 N N . LEU A 1 93 ? 1.996 1.423 -5.793 1.00 94.44 93 LEU A N 1
ATOM 712 C CA . LEU A 1 93 ? 3.121 0.511 -5.598 1.00 94.44 93 LEU A CA 1
ATOM 713 C C . LEU A 1 93 ? 3.002 -0.766 -6.437 1.00 94.44 93 LEU A C 1
ATOM 715 O O . LEU A 1 93 ? 3.999 -1.181 -7.010 1.00 94.44 93 LEU A O 1
ATOM 719 N N . VAL A 1 94 ? 1.811 -1.354 -6.585 1.00 94.62 94 VAL A N 1
ATOM 720 C CA . VAL A 1 94 ? 1.588 -2.525 -7.456 1.00 94.62 94 VAL A CA 1
ATOM 721 C C . VAL A 1 94 ? 1.907 -2.197 -8.917 1.00 94.62 94 VAL A C 1
ATOM 723 O O . VAL A 1 94 ? 2.439 -3.039 -9.634 1.00 94.62 94 VAL A O 1
ATOM 726 N N . ARG A 1 95 ? 1.621 -0.971 -9.377 1.00 92.38 95 ARG A N 1
ATOM 727 C CA . ARG A 1 95 ? 2.001 -0.534 -10.733 1.00 92.38 95 ARG A CA 1
ATOM 728 C C . ARG A 1 95 ? 3.502 -0.332 -10.884 1.00 92.38 95 ARG A C 1
ATOM 730 O O . ARG A 1 95 ? 4.041 -0.651 -11.937 1.00 92.38 95 ARG A O 1
ATOM 737 N N . ALA A 1 96 ? 4.142 0.236 -9.866 1.00 91.75 96 ALA A N 1
ATOM 738 C CA . ALA A 1 96 ? 5.564 0.553 -9.896 1.00 91.75 96 ALA A CA 1
ATOM 739 C C . ALA A 1 96 ? 6.453 -0.685 -9.689 1.00 91.75 96 ALA A C 1
ATOM 741 O O . ALA A 1 96 ? 7.510 -0.786 -10.299 1.00 91.75 96 ALA A O 1
ATOM 742 N N . LEU A 1 97 ? 6.038 -1.616 -8.829 1.00 93.19 97 LEU A N 1
ATOM 743 C CA . LEU A 1 97 ? 6.833 -2.743 -8.333 1.00 93.19 97 LEU A CA 1
ATOM 744 C C . LEU A 1 97 ? 6.043 -4.067 -8.366 1.00 93.19 97 LEU A C 1
ATOM 746 O O . LEU A 1 97 ? 5.946 -4.731 -7.333 1.00 93.19 97 LEU A O 1
ATOM 750 N N . PRO A 1 98 ? 5.458 -4.476 -9.506 1.00 93.19 98 PRO A N 1
ATOM 751 C CA . PRO A 1 98 ? 4.580 -5.649 -9.559 1.00 93.19 98 PRO A CA 1
ATOM 752 C C . PRO A 1 98 ? 5.270 -6.933 -9.080 1.00 93.19 98 PRO A C 1
ATOM 754 O O . PRO A 1 98 ? 4.669 -7.701 -8.334 1.00 93.19 98 PRO A O 1
ATOM 757 N N . ASP A 1 99 ? 6.546 -7.122 -9.421 1.00 93.25 99 ASP A N 1
ATOM 758 C CA . ASP A 1 99 ? 7.309 -8.342 -9.115 1.00 93.25 99 ASP A CA 1
ATOM 759 C C . ASP A 1 99 ? 7.600 -8.528 -7.618 1.00 93.25 99 ASP A C 1
ATOM 761 O O . ASP A 1 99 ? 7.914 -9.627 -7.166 1.00 93.25 99 ASP A O 1
ATOM 765 N N . MET A 1 100 ? 7.489 -7.453 -6.835 1.00 94.31 100 MET A N 1
ATOM 766 C CA . MET A 1 100 ? 7.695 -7.488 -5.387 1.00 94.31 100 MET A CA 1
ATOM 767 C C . MET A 1 100 ? 6.421 -7.876 -4.629 1.00 94.31 100 MET A C 1
ATOM 769 O O . MET A 1 100 ? 6.487 -8.234 -3.453 1.00 94.31 100 MET A O 1
ATOM 773 N N . PHE A 1 101 ? 5.253 -7.800 -5.273 1.00 95.50 101 PHE A N 1
ATOM 774 C CA . PHE A 1 101 ? 3.985 -8.130 -4.640 1.00 95.50 101 PHE A CA 1
ATOM 775 C C . PHE A 1 101 ? 3.630 -9.602 -4.810 1.00 95.50 101 PHE A C 1
ATOM 777 O O . PHE A 1 101 ? 3.718 -10.187 -5.886 1.00 95.50 101 PHE A O 1
ATOM 784 N N . THR A 1 102 ? 3.110 -10.179 -3.733 1.00 95.19 102 THR A N 1
ATOM 785 C CA . THR A 1 102 ? 2.435 -11.475 -3.748 1.00 95.19 102 THR A CA 1
ATOM 786 C C . THR A 1 102 ? 0.970 -11.286 -3.379 1.00 95.19 102 THR A C 1
ATOM 788 O O . THR A 1 102 ? 0.606 -10.324 -2.697 1.00 95.19 102 THR A O 1
ATOM 791 N N . THR A 1 103 ? 0.115 -12.223 -3.790 1.00 95.44 103 THR A N 1
ATOM 792 C CA . THR A 1 103 ? -1.302 -12.232 -3.394 1.00 95.44 103 THR A CA 1
ATOM 793 C C . THR A 1 103 ? -1.451 -12.151 -1.875 1.00 95.44 103 THR A C 1
ATOM 795 O O . THR A 1 103 ? -2.244 -11.360 -1.376 1.00 95.44 103 THR A O 1
ATOM 798 N N . ASP A 1 104 ? -0.648 -12.922 -1.139 1.00 94.19 104 ASP A N 1
ATOM 799 C CA . ASP A 1 104 ? -0.666 -12.952 0.324 1.00 94.19 104 ASP A CA 1
ATOM 800 C C . ASP A 1 104 ? -0.294 -11.595 0.946 1.00 94.19 104 ASP A C 1
ATOM 802 O O . ASP A 1 104 ? -0.975 -11.120 1.855 1.00 94.19 104 ASP A O 1
ATOM 806 N N . LEU A 1 105 ? 0.724 -10.916 0.405 1.00 94.50 105 LEU A N 1
ATOM 807 C CA . LEU A 1 105 ? 1.097 -9.577 0.857 1.00 94.50 105 LEU A CA 1
ATOM 808 C C . LEU A 1 105 ? -0.050 -8.575 0.665 1.00 94.50 105 LEU A C 1
ATOM 810 O O . LEU A 1 105 ? -0.365 -7.819 1.582 1.00 94.50 105 LEU A O 1
ATOM 814 N N . VAL A 1 106 ? -0.710 -8.594 -0.499 1.00 94.56 106 VAL A N 1
ATOM 815 C CA . VAL A 1 106 ? -1.861 -7.717 -0.768 1.00 94.56 106 VAL A CA 1
ATOM 816 C C . VAL A 1 106 ? -2.991 -7.990 0.225 1.00 94.56 106 VAL A C 1
ATOM 818 O O . VAL A 1 106 ? -3.543 -7.048 0.783 1.00 94.56 106 VAL A O 1
ATOM 821 N N . LEU A 1 107 ? -3.311 -9.257 0.506 1.00 93.50 107 LEU A N 1
ATOM 822 C CA . LEU A 1 107 ? -4.353 -9.612 1.478 1.00 93.50 107 LEU A CA 1
ATOM 823 C C . LEU A 1 107 ? -4.049 -9.075 2.884 1.00 93.50 107 LEU A C 1
ATOM 825 O O . LEU A 1 107 ? -4.966 -8.637 3.576 1.00 93.50 107 LEU A O 1
ATOM 829 N N . ARG A 1 108 ? -2.775 -9.071 3.297 1.00 92.31 108 ARG A N 1
ATOM 830 C CA . ARG A 1 108 ? -2.345 -8.587 4.618 1.00 92.31 108 ARG A CA 1
ATOM 831 C C . ARG A 1 108 ? -2.340 -7.060 4.761 1.00 92.31 108 ARG A C 1
ATOM 833 O O . ARG A 1 108 ? -2.383 -6.567 5.884 1.00 92.31 108 ARG A O 1
ATOM 840 N N . LEU A 1 109 ? -2.315 -6.313 3.656 1.00 92.75 109 LEU A N 1
ATOM 841 C CA . LEU A 1 109 ? -2.315 -4.842 3.659 1.00 92.75 109 LEU A CA 1
ATOM 842 C C . LEU A 1 109 ? -3.712 -4.218 3.818 1.00 92.75 109 LEU A C 1
ATOM 844 O O . LEU A 1 109 ? -3.817 -3.015 4.053 1.00 92.75 109 LEU A O 1
ATOM 848 N N . TYR A 1 110 ? -4.778 -5.011 3.694 1.00 91.69 110 TYR A N 1
ATOM 849 C CA . TYR A 1 110 ? -6.158 -4.532 3.754 1.00 91.69 110 TYR A CA 1
ATOM 850 C C . TYR A 1 110 ? -6.953 -5.147 4.901 1.00 91.69 110 TYR A C 1
ATOM 852 O O . TYR A 1 110 ? -6.735 -6.280 5.326 1.00 91.69 110 TYR A O 1
ATOM 860 N N . ASP A 1 111 ? -7.971 -4.413 5.345 1.00 89.12 111 ASP A N 1
ATOM 861 C CA . ASP A 1 111 ? -8.985 -4.952 6.241 1.00 89.12 111 ASP A CA 1
ATOM 862 C C . ASP A 1 111 ? -10.119 -5.639 5.462 1.00 89.12 111 ASP A C 1
ATOM 864 O O . ASP A 1 111 ? -11.073 -5.003 5.006 1.00 89.12 111 ASP A O 1
ATOM 868 N N . LEU A 1 112 ? -10.041 -6.966 5.361 1.00 90.44 112 LEU A N 1
ATOM 869 C CA . LEU A 1 112 ? -11.035 -7.802 4.677 1.00 90.44 112 LEU A CA 1
ATOM 870 C C . LEU A 1 112 ? -12.366 -7.947 5.438 1.00 90.44 112 LEU A C 1
ATOM 872 O O . LEU A 1 112 ? -13.340 -8.463 4.876 1.00 90.44 112 LEU A O 1
ATOM 876 N N . SER A 1 113 ? -12.440 -7.489 6.694 1.00 89.31 113 SER A N 1
ATOM 877 C CA . SER A 1 113 ? -13.700 -7.497 7.447 1.00 89.31 113 SER A CA 1
ATOM 878 C C . SER A 1 113 ? -14.689 -6.464 6.891 1.00 89.31 113 SER A C 1
ATOM 880 O O . SER A 1 113 ? -15.896 -6.717 6.827 1.00 89.31 113 SER A O 1
ATOM 882 N N . SER A 1 114 ? -14.177 -5.354 6.354 1.00 89.69 114 SER A N 1
ATOM 883 C CA . SER A 1 114 ? -14.977 -4.302 5.731 1.00 89.69 114 SER A CA 1
ATOM 884 C C . SER A 1 114 ? -15.279 -4.579 4.250 1.00 89.69 114 SER A C 1
ATOM 88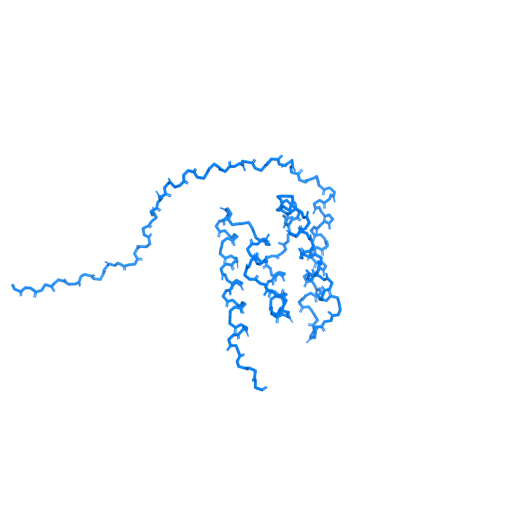6 O O . SER A 1 114 ? -14.451 -5.094 3.495 1.00 89.69 114 SER A O 1
ATOM 888 N N . ALA A 1 115 ? -16.474 -4.189 3.790 1.00 92.75 115 ALA A N 1
ATOM 889 C CA . ALA A 1 115 ? -16.837 -4.281 2.371 1.00 92.75 115 ALA A CA 1
ATOM 890 C C . ALA A 1 115 ? -15.938 -3.400 1.482 1.00 92.75 115 ALA A C 1
ATOM 892 O O . ALA A 1 115 ? -15.570 -3.799 0.376 1.00 92.75 115 ALA A O 1
ATOM 893 N N . ALA A 1 116 ? -15.549 -2.223 1.985 1.00 89.69 116 ALA A N 1
ATOM 894 C CA . ALA A 1 116 ? -14.633 -1.316 1.300 1.00 89.69 116 ALA A CA 1
ATOM 895 C C . ALA A 1 116 ? -13.246 -1.949 1.107 1.00 89.69 116 ALA A C 1
ATOM 897 O O . ALA A 1 116 ? -12.720 -1.922 -0.006 1.00 89.69 116 ALA A O 1
ATOM 898 N N . GLY A 1 117 ? -12.699 -2.580 2.152 1.00 90.62 117 GLY A N 1
ATOM 899 C CA . GLY A 1 117 ? -11.425 -3.287 2.082 1.00 90.62 117 GLY A CA 1
ATOM 900 C C . GLY A 1 117 ? -11.470 -4.436 1.083 1.00 90.62 117 GLY A C 1
ATOM 901 O O . GLY A 1 117 ? -10.651 -4.458 0.173 1.00 90.62 117 GLY A O 1
ATOM 902 N N . ARG A 1 118 ? -12.494 -5.305 1.133 1.00 94.88 118 ARG A N 1
ATOM 903 C CA . ARG A 1 118 ? -12.660 -6.391 0.141 1.00 94.88 118 ARG A CA 1
ATOM 904 C C . ARG A 1 118 ? -12.685 -5.881 -1.301 1.00 94.88 118 ARG A C 1
ATOM 906 O O . ARG A 1 118 ? -12.044 -6.469 -2.170 1.00 94.88 118 ARG A O 1
ATOM 913 N N . LYS A 1 119 ? -13.399 -4.780 -1.560 1.00 95.00 119 LYS A N 1
ATOM 914 C CA . LYS A 1 119 ? -13.462 -4.161 -2.892 1.00 95.00 119 LYS A CA 1
ATOM 915 C C . LYS A 1 119 ? -12.096 -3.631 -3.339 1.00 95.00 119 LYS A C 1
ATOM 917 O O . LYS A 1 119 ? -11.711 -3.856 -4.486 1.00 95.00 119 LYS A O 1
ATOM 922 N N . ALA A 1 120 ? -11.377 -2.938 -2.457 1.00 93.25 120 ALA A N 1
ATOM 923 C CA . ALA A 1 120 ? -10.046 -2.410 -2.751 1.00 93.25 120 ALA A CA 1
ATOM 924 C C . ALA A 1 120 ? -9.045 -3.542 -3.028 1.00 93.25 120 ALA A C 1
ATOM 926 O O . ALA A 1 120 ? -8.402 -3.544 -4.076 1.00 93.25 120 ALA A O 1
ATOM 927 N N . THR A 1 121 ? -9.010 -4.558 -2.162 1.00 95.25 121 THR A N 1
ATOM 928 C CA . THR A 1 121 ? -8.171 -5.750 -2.323 1.00 95.25 121 THR A CA 1
ATOM 929 C C . THR A 1 121 ? -8.443 -6.459 -3.643 1.00 95.25 121 THR A C 1
ATOM 931 O O . THR A 1 121 ? -7.508 -6.726 -4.389 1.00 95.25 121 THR A O 1
ATOM 934 N N . ALA A 1 122 ? -9.710 -6.740 -3.970 1.00 96.50 122 ALA A N 1
ATOM 935 C CA . ALA A 1 122 ? -10.059 -7.406 -5.223 1.00 96.50 122 ALA A CA 1
ATOM 936 C C . ALA A 1 122 ? -9.575 -6.600 -6.435 1.00 96.50 122 ALA A C 1
ATOM 938 O O . ALA A 1 122 ? -8.970 -7.153 -7.350 1.00 96.50 122 ALA A O 1
ATOM 939 N N . SER A 1 123 ? -9.784 -5.281 -6.415 1.00 95.75 123 SER A N 1
ATOM 940 C CA . SER A 1 123 ? -9.340 -4.401 -7.493 1.00 95.75 123 SER A CA 1
ATOM 941 C C . SER A 1 123 ? -7.822 -4.422 -7.686 1.00 95.75 123 SER A C 1
ATOM 943 O O . SER A 1 123 ? -7.360 -4.403 -8.828 1.00 95.75 123 SER A O 1
ATOM 945 N N . ASP A 1 124 ? -7.054 -4.452 -6.601 1.00 95.81 124 ASP A N 1
ATOM 946 C CA . ASP A 1 124 ? -5.594 -4.396 -6.663 1.00 95.81 124 ASP A CA 1
ATOM 947 C C . ASP A 1 124 ? -4.973 -5.773 -6.949 1.00 95.81 124 ASP A C 1
ATOM 949 O O . ASP A 1 124 ? -3.979 -5.853 -7.667 1.00 95.81 124 ASP A O 1
ATOM 953 N N . LEU A 1 125 ? -5.617 -6.870 -6.532 1.00 96.88 125 LEU A N 1
ATOM 954 C CA . LEU A 1 125 ? -5.281 -8.226 -6.984 1.00 96.88 125 LEU A CA 1
ATOM 955 C C . LEU A 1 125 ? -5.527 -8.405 -8.486 1.00 96.88 125 LEU A C 1
ATOM 957 O O . LEU 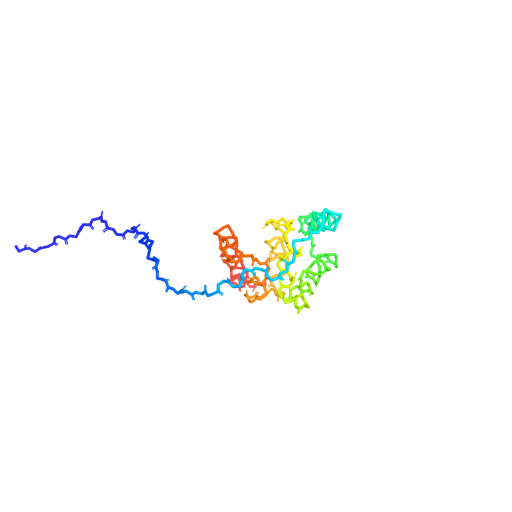A 1 125 ? -4.699 -8.990 -9.186 1.00 96.88 125 LEU A O 1
ATOM 961 N N . CYS A 1 126 ? -6.640 -7.879 -9.006 1.00 96.81 126 CYS A N 1
ATOM 962 C CA . CYS A 1 126 ? -6.896 -7.879 -10.444 1.00 96.81 126 CYS A CA 1
ATOM 963 C C . CYS A 1 126 ? -5.816 -7.100 -11.200 1.00 96.81 126 CYS A C 1
ATOM 965 O O . CYS A 1 126 ? -5.340 -7.558 -12.237 1.00 96.81 126 CYS A O 1
ATOM 967 N N . LEU A 1 127 ? -5.405 -5.944 -10.676 1.00 95.38 127 LEU A N 1
ATOM 968 C CA . LEU A 1 127 ? -4.317 -5.168 -11.255 1.00 95.38 127 LEU A CA 1
ATOM 969 C C . LEU A 1 127 ? -2.996 -5.946 -11.238 1.00 95.38 127 LEU A C 1
ATOM 971 O O . LEU A 1 127 ? -2.352 -6.026 -12.279 1.00 95.38 127 LEU A O 1
ATOM 975 N N . LEU A 1 128 ? -2.621 -6.546 -10.105 1.00 95.56 128 LEU A N 1
ATOM 976 C CA . LEU A 1 128 ? -1.401 -7.349 -9.980 1.00 95.56 128 LEU A CA 1
ATOM 977 C C . LEU A 1 128 ? -1.372 -8.484 -11.012 1.00 95.56 128 LEU A C 1
ATOM 979 O O . LEU A 1 128 ? -0.392 -8.638 -11.739 1.00 95.56 128 LEU A O 1
ATOM 983 N N . ARG A 1 129 ? -2.482 -9.221 -11.154 1.00 95.94 129 ARG A N 1
ATOM 984 C CA . ARG A 1 129 ? -2.633 -10.252 -12.190 1.00 95.94 129 ARG A CA 1
ATOM 985 C C . ARG A 1 129 ? -2.432 -9.673 -13.592 1.00 95.94 129 ARG A C 1
ATOM 987 O O . ARG A 1 129 ? -1.729 -10.266 -14.402 1.00 95.94 129 ARG A O 1
ATOM 994 N N . ASN A 1 130 ? -3.050 -8.533 -13.894 1.00 95.06 130 ASN A N 1
ATOM 995 C CA . ASN A 1 130 ? -2.942 -7.909 -15.214 1.00 95.06 130 ASN A CA 1
ATOM 996 C C . ASN A 1 130 ? -1.510 -7.458 -15.526 1.00 95.06 130 ASN A C 1
ATOM 998 O O . ASN A 1 130 ? -1.081 -7.579 -16.670 1.00 95.06 130 ASN A O 1
ATOM 1002 N N . MET A 1 131 ? -0.773 -6.971 -14.525 1.00 92.56 131 MET A N 1
ATOM 1003 C CA . MET A 1 131 ? 0.642 -6.625 -14.675 1.00 92.56 131 MET A CA 1
ATOM 1004 C C . MET A 1 131 ? 1.482 -7.865 -14.999 1.00 92.56 131 MET A C 1
ATOM 1006 O O . MET A 1 131 ? 2.297 -7.807 -15.911 1.00 92.56 131 MET A O 1
ATOM 1010 N N . ALA A 1 132 ? 1.223 -8.995 -14.332 1.00 89.25 132 ALA A N 1
ATOM 1011 C CA . ALA A 1 132 ? 1.922 -10.260 -14.583 1.00 89.25 132 ALA A CA 1
ATOM 1012 C C . ALA A 1 132 ? 1.587 -10.896 -15.948 1.00 89.25 132 ALA A C 1
ATOM 1014 O O . ALA A 1 132 ? 2.394 -11.631 -16.508 1.00 89.25 132 ALA A O 1
ATOM 1015 N N . LEU A 1 133 ? 0.393 -10.635 -16.488 1.00 89.00 133 LEU A N 1
ATOM 1016 C CA . LEU A 1 133 ? -0.030 -11.126 -17.805 1.00 89.00 133 LEU A CA 1
ATOM 1017 C C . LEU A 1 133 ? 0.441 -10.242 -18.965 1.00 89.00 133 LEU A C 1
ATOM 1019 O O . LEU A 1 133 ? 0.264 -10.624 -20.124 1.00 89.00 133 LEU A O 1
ATOM 1023 N N . LYS A 1 134 ? 0.988 -9.053 -18.685 1.00 81.62 134 LYS A N 1
ATOM 1024 C CA . LYS A 1 134 ? 1.479 -8.163 -19.733 1.00 81.62 134 LYS A CA 1
ATOM 1025 C C . LYS A 1 134 ? 2.699 -8.828 -20.386 1.00 81.62 134 LYS A C 1
ATOM 1027 O O . LYS A 1 134 ? 3.667 -9.096 -19.680 1.00 81.62 134 LYS A O 1
ATOM 1032 N N . PRO A 1 135 ? 2.672 -9.113 -21.699 1.00 63.47 135 PRO A N 1
ATOM 1033 C CA . PRO A 1 135 ? 3.797 -9.756 -22.359 1.00 63.47 135 PRO A CA 1
ATOM 1034 C C . PRO A 1 135 ? 5.023 -8.850 -22.252 1.00 63.47 135 PRO A C 1
ATOM 1036 O O . PRO A 1 135 ? 4.976 -7.684 -22.650 1.00 63.47 135 PRO A O 1
ATOM 1039 N N . THR A 1 136 ? 6.103 -9.384 -21.689 1.00 60.31 136 THR A N 1
ATOM 1040 C CA . THR A 1 136 ? 7.432 -8.781 -21.755 1.00 60.31 136 THR A CA 1
ATOM 1041 C C . THR A 1 136 ? 7.882 -8.886 -23.211 1.00 60.31 136 THR A C 1
ATOM 1043 O O . THR A 1 136 ? 8.213 -9.978 -23.671 1.00 60.31 136 THR A O 1
ATOM 1046 N N . ILE A 1 137 ? 7.761 -7.786 -23.957 1.00 42.75 137 ILE A N 1
ATOM 1047 C CA . ILE A 1 137 ? 8.281 -7.660 -25.326 1.00 42.75 137 ILE A CA 1
ATOM 1048 C C . ILE A 1 137 ? 9.747 -7.252 -25.233 1.00 42.75 137 ILE A C 1
ATOM 1050 O O . ILE A 1 137 ? 10.018 -6.301 -24.463 1.00 42.75 137 ILE A O 1
#